Prote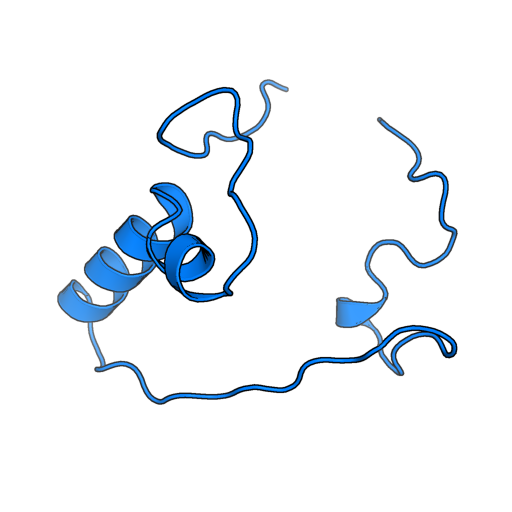in AF-A0A6F8YW21-F1 (afdb_monomer_lite)

Sequence (69 aa):
MALTTYPEAGATQRGPLPAGYRHLRYRTRVDIGPAAFTAAVEAVLSWRMHETMGVPVQADAPRATPASP

Foldseek 3Di:
DDDDPDPCVPQVVVDDDDPPDPDDDDDDDFDDDDVSVVVVQCCVQQVVVVVVVPDDDDDPDSGDDDDDD

InterPro domains:
  IPR018960 Domain of unknown function DUF1990 [PF09348] (5-66)

Secondary structure (DSSP, 8-state):
----SSTTTTHHHH-SPPTTS-----------SHHHHHHHHHHHHTSHHHHTTSS----SSSS--PPP-

Radius of gyration: 15.25 Å; chains: 1; bounding box: 28×30×36 Å

Structure (mmCIF, N/CA/C/O backbone):
data_AF-A0A6F8YW21-F1
#
_entry.id   AF-A0A6F8YW21-F1
#
loop_
_atom_site.group_PDB
_atom_site.id
_atom_site.type_symbol
_atom_site.label_atom_id
_atom_site.label_alt_id
_atom_site.label_comp_id
_atom_site.label_asym_id
_atom_site.label_entity_id
_atom_site.label_seq_id
_atom_site.pdbx_PDB_ins_code
_atom_site.Cartn_x
_atom_site.Cartn_y
_atom_site.Cartn_z
_atom_site.occupancy
_atom_site.B_iso_or_equiv
_atom_site.auth_seq_id
_atom_site.auth_comp_id
_atom_site.auth_asym_id
_atom_site.auth_atom_id
_atom_site.pdbx_PDB_model_num
ATOM 1 N N . MET A 1 1 ? 2.251 12.499 18.667 1.00 51.19 1 MET A N 1
ATOM 2 C CA . MET A 1 1 ? 2.347 11.031 18.494 1.00 51.19 1 MET A CA 1
ATOM 3 C C . MET A 1 1 ? 1.014 10.427 18.894 1.00 51.19 1 MET A C 1
ATOM 5 O O . MET A 1 1 ? 0.670 10.487 20.067 1.00 51.19 1 MET A O 1
ATOM 9 N N . ALA A 1 2 ? 0.225 9.941 17.936 1.00 54.81 2 ALA A N 1
ATOM 10 C CA . ALA A 1 2 ? -1.027 9.268 18.263 1.00 54.81 2 ALA A CA 1
ATOM 11 C C . ALA A 1 2 ? -0.696 7.869 18.795 1.00 54.81 2 ALA A C 1
ATOM 13 O O . ALA A 1 2 ? -0.184 7.026 18.059 1.00 54.81 2 ALA A O 1
ATOM 14 N N . LEU A 1 3 ? -0.937 7.649 20.087 1.00 67.69 3 LEU A N 1
ATOM 15 C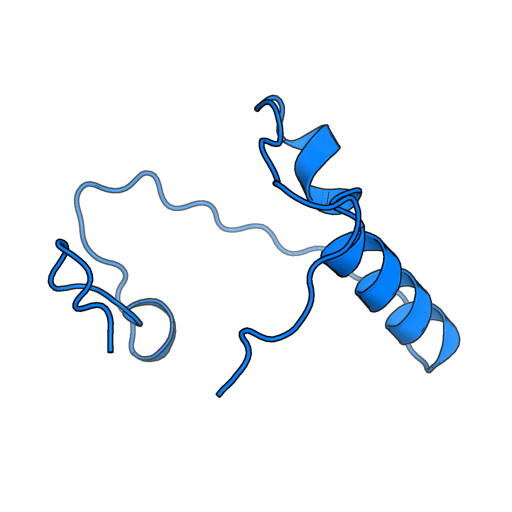 CA . LEU A 1 3 ? -0.960 6.307 20.649 1.00 67.69 3 LEU A CA 1
ATOM 16 C C . LEU A 1 3 ? -2.157 5.595 20.031 1.00 67.69 3 LEU A C 1
ATOM 18 O O . LEU A 1 3 ? -3.294 6.048 20.151 1.00 67.69 3 LEU A O 1
ATOM 22 N N . THR A 1 4 ? -1.898 4.506 19.324 1.00 72.19 4 THR A N 1
ATOM 23 C CA . THR A 1 4 ? -2.969 3.627 18.877 1.00 72.19 4 THR A CA 1
ATOM 24 C C . THR A 1 4 ? -3.720 3.126 20.105 1.00 72.19 4 THR A C 1
ATOM 26 O O . THR A 1 4 ? -3.109 2.742 21.099 1.00 72.19 4 THR A O 1
ATOM 29 N N . THR A 1 5 ? -5.049 3.093 20.046 1.00 79.44 5 THR A N 1
ATOM 30 C CA . THR A 1 5 ? -5.874 2.564 21.147 1.00 79.44 5 THR A CA 1
ATOM 31 C C . THR A 1 5 ? -5.705 1.047 21.331 1.00 79.44 5 THR A C 1
ATOM 33 O O . THR A 1 5 ? -6.177 0.487 22.313 1.00 79.44 5 THR A O 1
ATOM 36 N N . TYR A 1 6 ? -5.004 0.384 20.405 1.00 75.81 6 TYR A N 1
ATOM 37 C CA . TYR A 1 6 ? -4.695 -1.042 20.440 1.00 75.81 6 TYR A CA 1
ATOM 38 C C . TYR A 1 6 ? -3.210 -1.262 20.774 1.00 75.81 6 TYR A C 1
ATOM 40 O O . TYR A 1 6 ? -2.356 -0.618 20.145 1.00 75.81 6 TYR A O 1
ATOM 48 N N . PRO A 1 7 ? -2.887 -2.144 21.740 1.00 79.25 7 PRO A N 1
ATOM 49 C CA . PRO A 1 7 ? -1.516 -2.372 22.200 1.00 79.25 7 PRO A CA 1
ATOM 50 C C . PRO A 1 7 ? -0.620 -3.052 21.154 1.00 79.25 7 PRO A C 1
ATOM 52 O O . PRO A 1 7 ? 0.604 -3.036 21.280 1.00 79.25 7 PRO A O 1
ATOM 55 N N . GLU A 1 8 ? -1.195 -3.623 20.099 1.00 83.62 8 GLU A N 1
ATOM 56 C CA . GLU A 1 8 ? -0.482 -4.438 19.116 1.00 83.62 8 GLU A CA 1
ATOM 57 C C . GLU A 1 8 ? 0.008 -3.656 17.887 1.00 83.62 8 GLU A C 1
ATOM 59 O O . GLU A 1 8 ? 0.341 -4.247 16.855 1.00 83.62 8 GLU A O 1
ATOM 64 N N . ALA A 1 9 ? 0.087 -2.325 17.965 1.00 84.88 9 ALA A N 1
ATOM 65 C CA . ALA A 1 9 ? 0.660 -1.526 16.886 1.00 84.88 9 ALA A CA 1
ATOM 66 C C . ALA A 1 9 ? 2.074 -2.001 16.510 1.00 84.88 9 ALA A C 1
ATOM 68 O O . ALA A 1 9 ? 2.955 -2.198 17.351 1.00 84.88 9 ALA A O 1
ATOM 69 N N . GLY A 1 10 ? 2.282 -2.216 15.209 1.00 83.75 10 GLY A N 1
ATOM 70 C CA . GLY A 1 10 ? 3.527 -2.767 14.674 1.00 83.75 10 GLY A CA 1
ATOM 71 C C . GLY A 1 10 ? 3.706 -4.280 14.867 1.00 83.75 10 GLY A C 1
ATOM 72 O O . GLY A 1 10 ? 4.783 -4.795 14.570 1.00 83.75 10 GLY A O 1
ATOM 73 N N . ALA A 1 11 ? 2.693 -5.031 15.318 1.00 86.88 11 ALA A N 1
ATOM 74 C CA . ALA A 1 11 ? 2.818 -6.480 15.536 1.00 86.88 11 ALA A CA 1
ATOM 75 C C . ALA A 1 11 ? 3.187 -7.283 14.272 1.00 86.88 11 ALA A C 1
ATOM 77 O O . ALA A 1 11 ? 3.764 -8.367 14.373 1.00 86.88 11 ALA A O 1
ATOM 78 N N . THR A 1 12 ? 2.948 -6.741 13.074 1.00 84.81 12 THR A N 1
ATOM 79 C CA . THR A 1 12 ? 3.399 -7.342 11.807 1.00 84.81 12 THR A CA 1
ATOM 80 C C . THR A 1 12 ? 4.923 -7.395 11.663 1.00 84.81 12 THR A C 1
ATOM 82 O O . THR A 1 12 ? 5.416 -8.260 10.945 1.00 84.81 12 THR A O 1
ATOM 85 N N . GLN A 1 13 ? 5.674 -6.523 12.349 1.00 87.19 13 GLN A N 1
ATOM 86 C CA . GLN A 1 13 ? 7.141 -6.473 12.278 1.00 87.19 13 GLN A CA 1
ATOM 87 C C . GLN A 1 13 ? 7.808 -7.600 13.073 1.00 87.19 13 GLN A C 1
ATOM 89 O O . GLN A 1 13 ? 8.862 -8.095 12.683 1.00 87.19 13 GLN A O 1
ATOM 94 N N . ARG A 1 14 ? 7.222 -7.964 14.216 1.00 81.94 14 ARG A N 1
ATOM 95 C CA . ARG A 1 14 ? 7.843 -8.875 15.188 1.00 81.94 14 ARG A CA 1
ATOM 96 C C . ARG A 1 14 ? 7.251 -10.282 15.142 1.00 81.94 14 ARG A C 1
ATOM 98 O O . ARG A 1 14 ? 7.922 -11.226 15.546 1.00 81.94 14 ARG A O 1
ATOM 105 N N . GLY A 1 15 ? 6.026 -10.422 14.622 1.00 80.44 15 GLY A N 1
ATOM 106 C CA . GLY A 1 15 ? 5.245 -11.655 14.727 1.00 80.44 15 GLY A CA 1
ATOM 107 C C . GLY A 1 15 ? 5.087 -12.123 16.186 1.00 80.44 15 GLY A C 1
ATOM 108 O O . GLY A 1 15 ? 5.501 -11.420 17.109 1.00 80.44 15 GLY A O 1
ATOM 109 N N . PRO A 1 16 ? 4.511 -13.320 16.410 1.00 87.81 16 PRO A N 1
ATOM 110 C CA . PRO A 1 16 ? 3.307 -13.813 15.732 1.00 87.81 16 PRO A CA 1
ATOM 111 C C . PRO A 1 16 ? 2.176 -12.769 15.765 1.00 87.81 16 PRO A C 1
ATOM 113 O O . PRO A 1 16 ? 2.164 -11.872 16.602 1.00 87.81 16 PRO A O 1
ATOM 116 N N . LEU A 1 17 ? 1.237 -12.851 14.818 1.00 89.69 17 LEU A N 1
ATOM 117 C CA . LEU A 1 17 ? 0.151 -11.871 14.766 1.00 89.69 17 LEU A CA 1
ATOM 118 C C . LEU A 1 17 ? -0.809 -12.069 15.956 1.00 89.69 17 LEU A C 1
ATOM 120 O O . LEU A 1 17 ? -1.044 -13.218 16.340 1.00 89.69 17 LEU A O 1
ATOM 124 N N . PRO A 1 18 ? -1.360 -10.983 16.527 1.00 89.06 18 PRO A N 1
ATOM 125 C CA . PRO A 1 18 ? -2.251 -11.071 17.678 1.00 89.06 18 PRO A CA 1
ATOM 126 C C . PRO A 1 18 ? -3.491 -11.907 17.371 1.00 89.06 18 PRO A C 1
ATOM 128 O O . PRO A 1 18 ? -4.084 -11.769 16.303 1.00 89.06 18 PRO A O 1
ATOM 131 N N . ALA A 1 19 ? -3.907 -12.747 18.315 1.00 87.38 19 ALA A N 1
ATOM 132 C CA . ALA A 1 19 ? -5.138 -13.517 18.183 1.00 87.38 19 ALA A CA 1
ATOM 133 C C . ALA A 1 19 ? -6.381 -12.603 18.145 1.00 87.38 19 ALA A C 1
ATOM 135 O O . ALA A 1 19 ? -6.328 -11.436 18.518 1.00 87.38 19 ALA A O 1
ATOM 136 N N . GLY A 1 20 ? -7.515 -13.142 17.690 1.00 88.75 20 GLY A N 1
ATOM 137 C CA . GLY A 1 20 ? -8.786 -12.406 17.616 1.00 88.75 20 GLY A CA 1
ATOM 138 C C . GLY A 1 20 ? -8.992 -11.596 16.331 1.00 88.75 20 GLY A C 1
ATOM 139 O O . GLY A 1 20 ? -10.109 -11.163 16.065 1.00 88.75 20 GLY A O 1
ATOM 140 N N . TYR A 1 21 ? -7.967 -11.459 15.483 1.00 86.31 21 TYR A N 1
ATOM 141 C CA . TYR A 1 21 ? -8.090 -10.840 14.162 1.00 86.31 21 TYR A CA 1
ATOM 142 C C . TYR A 1 21 ? -8.261 -11.884 13.054 1.00 86.31 21 TYR A C 1
ATOM 144 O O . TYR A 1 21 ? -7.632 -12.944 13.053 1.00 86.31 21 TYR A O 1
ATOM 152 N N . ARG A 1 22 ? -9.052 -11.550 12.027 1.00 87.69 22 ARG A N 1
ATOM 153 C CA . ARG A 1 22 ? -9.087 -12.316 10.775 1.00 87.69 22 ARG A CA 1
ATOM 154 C C . ARG A 1 22 ? -7.845 -11.988 9.944 1.00 87.69 22 ARG A C 1
ATOM 156 O O . ARG A 1 22 ? -7.850 -11.056 9.145 1.00 87.69 22 ARG A O 1
ATOM 163 N N . HIS A 1 23 ? -6.768 -12.740 10.139 1.00 87.38 23 HIS A N 1
ATOM 164 C CA . HIS A 1 23 ? -5.530 -12.521 9.393 1.00 87.38 23 HIS A CA 1
ATOM 165 C C . HIS A 1 23 ? -5.695 -12.846 7.905 1.00 87.38 23 HIS A C 1
ATOM 167 O O . HIS A 1 23 ? -6.018 -13.975 7.538 1.00 87.38 23 HIS A O 1
ATOM 173 N N . LEU A 1 24 ? -5.396 -11.873 7.044 1.00 84.56 24 LEU A N 1
ATOM 174 C CA . LEU A 1 24 ? -5.271 -12.079 5.606 1.00 84.56 24 LEU A CA 1
ATOM 175 C C . LEU A 1 24 ? -3.801 -12.320 5.246 1.00 84.56 24 LEU A C 1
ATOM 177 O O . LEU A 1 24 ? -2.933 -11.508 5.562 1.00 84.56 24 LEU A O 1
ATOM 181 N N . ARG A 1 25 ? -3.520 -13.433 4.564 1.00 85.88 25 ARG A N 1
ATOM 182 C CA . ARG A 1 25 ? -2.205 -13.727 3.981 1.00 85.88 25 ARG A CA 1
ATOM 183 C C . ARG A 1 25 ? -2.375 -13.950 2.488 1.00 85.88 25 ARG A C 1
ATOM 185 O O . ARG A 1 25 ? -2.884 -14.985 2.075 1.00 85.88 25 ARG A O 1
ATOM 192 N N . TYR A 1 26 ? -1.935 -12.986 1.693 1.00 85.75 26 TYR A N 1
ATOM 193 C CA . TYR A 1 26 ? -1.953 -13.077 0.240 1.00 85.75 26 TYR A CA 1
ATOM 194 C C . TYR A 1 26 ? -0.584 -12.691 -0.311 1.00 85.75 26 TYR A C 1
ATOM 196 O O . TYR A 1 26 ? 0.050 -11.754 0.175 1.00 85.75 26 TYR A O 1
ATOM 204 N N . ARG A 1 27 ? -0.108 -13.440 -1.305 1.00 88.88 27 ARG A N 1
ATOM 205 C CA . ARG A 1 27 ? 1.138 -13.154 -2.016 1.00 88.88 27 ARG A CA 1
ATOM 206 C C . ARG A 1 27 ? 0.881 -13.354 -3.497 1.00 88.88 27 ARG A C 1
ATOM 208 O O . ARG A 1 27 ? 0.435 -14.420 -3.903 1.00 88.88 27 ARG A O 1
ATOM 215 N N . THR A 1 28 ? 1.210 -12.344 -4.283 1.00 88.00 28 THR A N 1
ATOM 216 C CA . THR A 1 28 ? 1.217 -12.422 -5.741 1.00 88.00 28 THR A CA 1
ATOM 217 C C . THR A 1 28 ? 2.584 -11.998 -6.245 1.00 88.00 28 THR A C 1
ATOM 219 O O . THR A 1 28 ? 3.256 -11.183 -5.609 1.00 88.00 28 THR A O 1
ATOM 222 N N . ARG A 1 29 ? 3.015 -12.565 -7.371 1.00 90.25 29 ARG A N 1
ATOM 223 C CA . ARG A 1 29 ? 4.208 -12.074 -8.057 1.00 90.25 29 ARG A CA 1
ATOM 224 C C . ARG A 1 29 ? 3.840 -10.799 -8.806 1.00 90.25 29 ARG A C 1
ATOM 226 O O . ARG A 1 29 ? 2.819 -10.753 -9.485 1.00 90.25 29 ARG A O 1
ATOM 233 N N . VAL A 1 30 ? 4.682 -9.790 -8.651 1.00 87.81 30 VAL A N 1
ATOM 234 C CA . VAL A 1 30 ? 4.710 -8.599 -9.497 1.00 87.81 30 VAL A CA 1
ATOM 235 C C . VAL A 1 30 ? 5.951 -8.734 -10.372 1.00 87.81 30 VAL A C 1
ATOM 237 O O . VAL A 1 30 ? 6.909 -9.406 -9.978 1.00 87.81 30 VAL A O 1
ATOM 240 N N . ASP A 1 31 ? 5.904 -8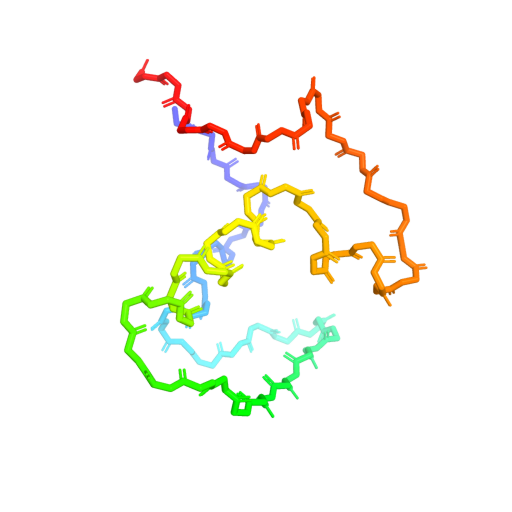.162 -11.568 1.00 93.69 31 ASP A N 1
ATOM 241 C CA . ASP A 1 31 ? 7.050 -8.147 -12.471 1.00 93.69 31 ASP A CA 1
ATOM 242 C C . ASP A 1 31 ? 8.270 -7.453 -11.827 1.00 93.69 31 ASP A C 1
ATOM 244 O O . ASP A 1 31 ? 8.154 -6.750 -10.815 1.00 93.69 31 ASP A O 1
ATOM 248 N N . ILE A 1 32 ? 9.456 -7.681 -12.386 1.00 94.00 32 ILE A N 1
ATOM 249 C CA . ILE A 1 32 ? 10.725 -7.194 -11.845 1.00 94.00 32 ILE A CA 1
ATOM 250 C C . ILE A 1 32 ? 11.170 -5.950 -12.614 1.00 94.00 32 ILE A C 1
ATOM 252 O O . ILE A 1 32 ? 11.161 -5.908 -13.839 1.00 94.00 32 ILE A O 1
ATOM 256 N N . GLY A 1 33 ? 11.643 -4.949 -11.875 1.00 95.69 33 GLY A N 1
ATOM 257 C CA . GLY A 1 33 ? 12.329 -3.789 -12.432 1.00 95.69 33 GLY A CA 1
ATOM 258 C C . GLY A 1 33 ? 11.622 -2.461 -12.160 1.00 95.69 33 GLY A C 1
ATOM 259 O O . GLY A 1 33 ? 10.561 -2.426 -11.530 1.00 95.69 33 GLY A O 1
ATOM 260 N N . PRO A 1 34 ? 12.216 -1.347 -12.621 1.00 96.62 34 PRO A N 1
ATOM 261 C CA . PRO A 1 34 ? 11.761 -0.006 -12.261 1.00 96.62 34 PRO A CA 1
ATOM 262 C C . PRO A 1 34 ? 10.313 0.277 -12.667 1.00 96.62 34 PRO A C 1
ATOM 264 O O . PRO A 1 34 ? 9.558 0.817 -11.870 1.00 96.62 34 PRO A O 1
ATOM 267 N N . ALA A 1 35 ? 9.896 -0.144 -13.865 1.00 96.00 35 ALA A N 1
ATOM 268 C CA . ALA A 1 35 ? 8.533 0.084 -14.349 1.00 96.00 35 ALA A CA 1
ATOM 269 C C . ALA A 1 35 ? 7.483 -0.632 -13.485 1.00 96.00 35 ALA A C 1
ATOM 271 O O . ALA A 1 35 ? 6.468 -0.041 -13.117 1.00 96.00 35 ALA A O 1
ATOM 272 N N . ALA A 1 36 ? 7.756 -1.885 -13.112 1.00 95.69 36 ALA A N 1
ATOM 273 C CA . ALA A 1 36 ? 6.885 -2.662 -12.241 1.00 95.69 36 ALA A CA 1
ATOM 274 C C . ALA A 1 36 ? 6.807 -2.056 -10.832 1.00 95.69 36 ALA A C 1
ATOM 276 O O . ALA A 1 36 ? 5.724 -1.962 -10.253 1.00 95.69 36 ALA A O 1
ATOM 277 N N . PHE A 1 37 ? 7.939 -1.574 -10.308 1.00 94.00 37 PHE A N 1
ATOM 278 C CA . PHE A 1 37 ? 7.981 -0.861 -9.035 1.00 94.00 37 PHE A CA 1
ATOM 279 C C . PHE A 1 37 ? 7.162 0.435 -9.080 1.00 94.00 37 PHE A C 1
ATOM 281 O O . PHE A 1 37 ? 6.316 0.648 -8.213 1.00 94.00 37 PHE A O 1
ATOM 288 N N . THR A 1 38 ? 7.343 1.270 -10.106 1.00 95.75 38 THR A N 1
ATOM 289 C CA . THR A 1 38 ? 6.570 2.508 -10.284 1.00 95.75 38 THR A CA 1
ATOM 290 C C . THR A 1 38 ? 5.073 2.221 -10.384 1.00 95.75 38 THR A C 1
ATOM 292 O O . THR A 1 38 ? 4.282 2.885 -9.718 1.00 95.75 38 THR A O 1
ATOM 295 N N . ALA A 1 39 ? 4.672 1.198 -11.142 1.00 94.50 39 ALA A N 1
ATOM 296 C CA . ALA A 1 39 ? 3.271 0.797 -11.239 1.00 94.50 39 ALA A CA 1
ATOM 297 C C . ALA A 1 39 ? 2.696 0.343 -9.885 1.00 94.50 39 ALA A C 1
ATOM 299 O O . ALA A 1 39 ? 1.566 0.697 -9.543 1.00 94.50 39 ALA A O 1
ATOM 300 N N . ALA A 1 40 ? 3.471 -0.406 -9.094 1.00 93.38 40 ALA A N 1
ATOM 301 C CA . ALA A 1 40 ? 3.064 -0.830 -7.757 1.00 93.38 40 ALA A CA 1
ATOM 302 C C . ALA A 1 40 ? 2.918 0.359 -6.794 1.00 93.38 40 ALA A C 1
ATOM 304 O O . ALA A 1 40 ? 1.923 0.440 -6.074 1.00 93.38 40 ALA A O 1
ATOM 305 N N . VAL A 1 41 ? 3.868 1.300 -6.811 1.00 93.69 41 VAL A N 1
ATOM 306 C CA . VAL A 1 41 ? 3.803 2.538 -6.017 1.00 93.69 41 VAL A CA 1
ATOM 307 C C . VAL A 1 41 ? 2.544 3.326 -6.359 1.00 93.69 41 VAL A C 1
ATOM 309 O O . VAL A 1 41 ? 1.794 3.689 -5.455 1.00 93.69 41 VAL A O 1
ATOM 312 N N . GLU A 1 42 ? 2.266 3.532 -7.646 1.00 95.19 42 GLU A N 1
ATOM 313 C CA . GLU A 1 42 ? 1.061 4.238 -8.079 1.00 95.19 42 GLU A CA 1
ATOM 314 C C . GLU A 1 42 ? -0.213 3.531 -7.616 1.00 95.19 42 GLU A C 1
ATOM 316 O O . GLU A 1 42 ? -1.100 4.172 -7.056 1.00 95.19 42 GLU A O 1
ATOM 321 N N . ALA A 1 43 ? -0.297 2.207 -7.764 1.00 93.25 43 ALA A N 1
ATOM 322 C CA . ALA A 1 43 ? -1.468 1.443 -7.339 1.00 93.25 43 ALA A CA 1
ATOM 323 C C . ALA A 1 43 ? -1.714 1.486 -5.818 1.00 93.25 43 ALA A C 1
ATOM 325 O O . ALA A 1 43 ? -2.868 1.437 -5.383 1.00 93.25 43 ALA A O 1
ATOM 326 N N . VAL A 1 44 ? -0.651 1.572 -5.012 1.00 92.12 44 VAL A N 1
ATOM 327 C CA . VAL A 1 44 ? -0.748 1.711 -3.551 1.00 92.12 44 VAL A CA 1
ATOM 328 C C . VAL A 1 44 ? -1.150 3.131 -3.170 1.00 92.12 44 VAL A C 1
ATOM 330 O O . VAL A 1 44 ? -2.110 3.309 -2.422 1.00 92.12 44 VAL A O 1
ATOM 333 N N . LEU A 1 45 ? -0.444 4.138 -3.691 1.00 94.88 45 LEU A N 1
ATOM 334 C CA . LEU A 1 45 ? -0.638 5.531 -3.289 1.00 94.88 45 LEU A CA 1
ATOM 335 C C . LEU A 1 45 ? -1.964 6.112 -3.782 1.00 94.88 45 LEU A C 1
ATOM 337 O O . LEU A 1 45 ? -2.466 7.023 -3.137 1.00 94.88 45 LEU A O 1
ATOM 341 N N . SER A 1 46 ? -2.524 5.599 -4.881 1.00 94.12 46 SER A N 1
ATOM 342 C CA . SER A 1 46 ? -3.821 6.019 -5.444 1.00 94.12 46 SER A CA 1
ATOM 343 C C . SER A 1 46 ? -5.008 5.152 -5.014 1.00 94.12 46 SER A C 1
ATOM 345 O O . SER A 1 46 ? -6.071 5.221 -5.620 1.00 94.12 46 SER A O 1
ATOM 347 N N . TRP A 1 47 ? -4.834 4.289 -4.010 1.00 92.62 47 TRP A N 1
ATOM 348 C CA . TRP A 1 47 ? -5.874 3.387 -3.494 1.00 92.62 47 TRP A CA 1
ATOM 349 C C . TRP A 1 47 ? -6.364 2.286 -4.444 1.00 92.62 47 TRP A C 1
ATOM 351 O O . TRP A 1 47 ? -7.095 1.407 -3.994 1.00 92.62 47 TRP A O 1
ATOM 361 N N . ARG A 1 48 ? -5.913 2.238 -5.702 1.00 90.75 48 ARG A N 1
ATOM 362 C CA . ARG A 1 48 ? -6.353 1.259 -6.715 1.00 90.75 48 ARG A CA 1
ATOM 363 C C . ARG A 1 48 ? -6.277 -0.202 -6.255 1.00 90.75 48 ARG A C 1
ATOM 365 O O . ARG A 1 48 ? -7.137 -1.009 -6.598 1.00 90.75 48 ARG A O 1
ATOM 372 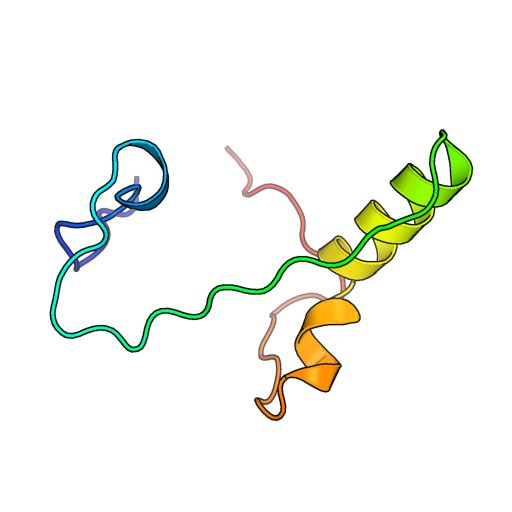N N . MET A 1 49 ? -5.261 -0.572 -5.472 1.00 85.31 49 MET A N 1
ATOM 373 C CA . MET A 1 49 ? -5.180 -1.922 -4.890 1.00 85.31 49 MET A CA 1
ATOM 374 C C . MET A 1 49 ? -6.348 -2.213 -3.927 1.00 85.31 49 MET A C 1
ATOM 376 O O . MET A 1 49 ? -6.867 -3.328 -3.899 1.00 85.31 49 MET A O 1
ATOM 380 N N . HIS A 1 50 ? -6.763 -1.216 -3.149 1.00 85.81 50 HIS A N 1
ATOM 381 C CA . HIS A 1 50 ? -7.766 -1.326 -2.091 1.00 85.81 50 HIS A CA 1
ATOM 382 C C . HIS A 1 50 ? -9.197 -1.368 -2.634 1.00 85.81 50 HIS A C 1
ATOM 384 O O . HIS A 1 50 ? -10.033 -2.071 -2.074 1.00 85.81 50 HIS A O 1
ATOM 390 N N . GLU A 1 51 ? -9.475 -0.697 -3.756 1.00 84.56 51 GLU A N 1
ATOM 391 C CA . GLU A 1 51 ? -10.811 -0.654 -4.379 1.00 84.56 51 GLU A CA 1
ATOM 392 C C . GLU A 1 51 ? -11.363 -2.048 -4.721 1.00 84.56 51 GLU A C 1
ATOM 394 O O . GLU A 1 51 ? -12.569 -2.283 -4.687 1.00 84.56 51 GLU A O 1
ATOM 399 N N . THR A 1 52 ? -10.482 -3.012 -4.994 1.00 80.38 52 THR A N 1
ATOM 400 C CA . THR A 1 52 ? -10.872 -4.395 -5.315 1.00 80.38 52 THR A CA 1
ATOM 401 C C . THR A 1 52 ? -11.185 -5.259 -4.088 1.00 80.38 52 THR A C 1
ATOM 403 O O . THR A 1 52 ? -11.628 -6.396 -4.238 1.00 80.38 52 THR A O 1
ATOM 406 N N . MET A 1 53 ? -10.990 -4.745 -2.868 1.00 81.62 53 MET A N 1
ATOM 407 C CA . MET A 1 53 ? -11.154 -5.514 -1.625 1.00 81.62 53 MET A CA 1
ATOM 408 C C . MET A 1 53 ? -12.617 -5.669 -1.178 1.00 81.62 53 MET A C 1
ATOM 410 O O . MET A 1 53 ? -1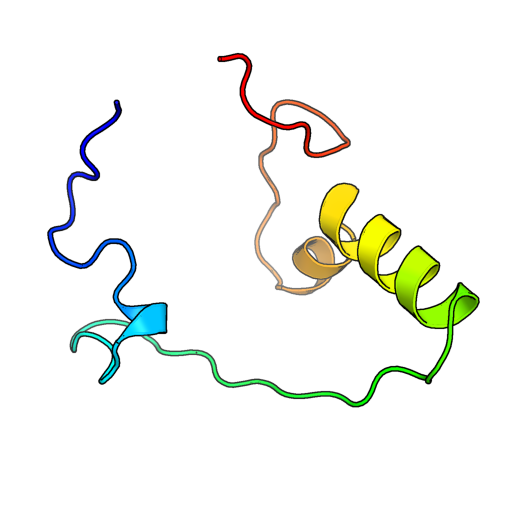2.877 -6.315 -0.164 1.00 81.62 53 MET A O 1
ATOM 414 N N . GLY A 1 54 ? -13.575 -5.091 -1.913 1.00 79.44 54 GLY A N 1
ATOM 415 C CA . GLY A 1 54 ? -15.002 -5.156 -1.577 1.00 79.44 54 GLY A CA 1
ATOM 416 C C . GLY A 1 54 ? -15.393 -4.305 -0.364 1.00 79.44 54 GLY A C 1
ATOM 417 O O . GLY A 1 54 ? -16.463 -4.505 0.205 1.00 79.44 54 GLY A O 1
ATOM 418 N N . VAL A 1 55 ? -14.531 -3.366 0.035 1.00 82.19 55 VAL A N 1
ATOM 419 C CA . VAL A 1 55 ? -14.765 -2.402 1.118 1.00 82.19 55 VAL A CA 1
ATOM 420 C C . VAL A 1 55 ? -14.594 -0.995 0.541 1.00 82.19 55 VAL A C 1
ATOM 422 O O . VAL A 1 55 ? -13.624 -0.771 -0.187 1.00 82.19 55 VAL A O 1
ATOM 425 N N . PRO A 1 56 ? -15.503 -0.044 0.828 1.00 84.38 56 PRO A N 1
ATOM 426 C CA . PRO A 1 56 ? -15.350 1.325 0.358 1.00 84.38 56 PRO A CA 1
ATOM 427 C C . PRO A 1 56 ? -14.087 1.955 0.948 1.00 84.38 56 PRO A C 1
ATOM 429 O O . PRO A 1 56 ? -13.877 1.944 2.162 1.00 84.38 56 PRO A O 1
ATOM 432 N N . VAL A 1 57 ? -13.260 2.537 0.082 1.00 88.81 57 VAL A N 1
ATOM 433 C CA . VAL A 1 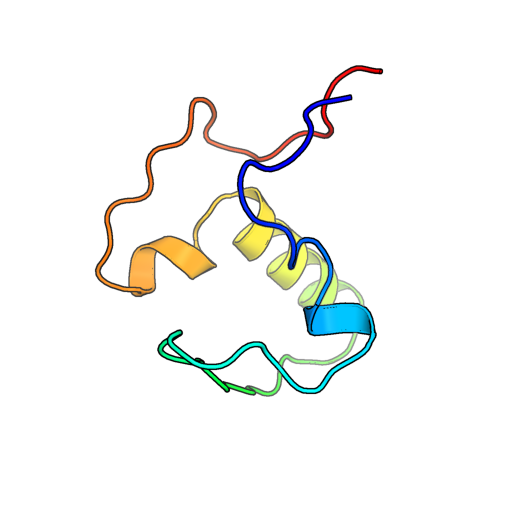57 ? -12.138 3.371 0.511 1.00 88.81 57 VAL A CA 1
ATOM 434 C C . VAL A 1 57 ? -12.703 4.722 0.944 1.00 88.81 57 VAL A C 1
ATOM 436 O O . VAL A 1 57 ? -13.410 5.382 0.184 1.00 88.81 57 VAL A O 1
ATOM 439 N N . GLN A 1 58 ? -12.427 5.122 2.182 1.00 90.25 58 GLN A N 1
ATOM 440 C CA . GLN A 1 58 ? -12.702 6.464 2.693 1.00 90.25 58 GLN A CA 1
ATOM 441 C C . GLN A 1 58 ? -11.353 7.130 2.948 1.00 90.25 58 GLN A C 1
ATOM 443 O O . GLN A 1 58 ? -10.608 6.698 3.826 1.00 90.25 58 GLN A O 1
ATOM 448 N N . ALA A 1 59 ? -11.019 8.124 2.130 1.00 89.88 59 ALA A N 1
ATOM 449 C CA . ALA A 1 59 ? -9.761 8.850 2.203 1.00 89.88 59 ALA A CA 1
ATOM 450 C C . ALA A 1 59 ? -10.008 10.333 1.922 1.00 89.88 59 ALA A C 1
ATOM 452 O O . ALA A 1 59 ? -10.758 10.677 1.010 1.00 89.88 59 ALA A O 1
ATOM 453 N N . ASP A 1 60 ? -9.329 11.199 2.669 1.00 91.06 60 ASP A N 1
ATOM 454 C CA . ASP A 1 60 ? -9.466 12.656 2.539 1.00 91.06 60 ASP A CA 1
ATOM 455 C C . ASP A 1 60 ? -8.779 13.205 1.275 1.00 91.06 60 ASP A C 1
ATOM 457 O O . ASP A 1 60 ? -8.956 14.365 0.907 1.00 91.06 60 ASP A O 1
ATOM 461 N N . ALA A 1 61 ? -7.982 12.369 0.600 1.00 92.12 61 ALA A N 1
ATOM 462 C CA . ALA A 1 61 ? -7.266 12.710 -0.619 1.00 92.12 61 ALA A CA 1
ATOM 463 C C . ALA A 1 61 ? -7.183 11.510 -1.582 1.00 92.12 61 ALA A C 1
ATOM 465 O O . ALA A 1 61 ? -7.046 10.362 -1.146 1.00 92.12 61 ALA A O 1
ATOM 466 N N . PRO A 1 62 ? -7.164 11.757 -2.907 1.00 90.94 62 PRO A N 1
ATOM 467 C CA . PRO A 1 62 ? -7.030 10.703 -3.916 1.00 90.94 62 PRO A CA 1
ATOM 468 C C . PRO A 1 62 ? -5.636 10.059 -3.937 1.00 90.94 62 PRO A C 1
ATOM 470 O O . PRO A 1 62 ? -5.449 9.030 -4.580 1.00 90.94 62 PRO A O 1
ATOM 473 N N . ARG A 1 63 ? -4.653 10.662 -3.257 1.00 93.56 63 ARG A N 1
ATOM 474 C CA . ARG A 1 63 ? -3.298 10.134 -3.125 1.00 93.56 63 ARG A CA 1
ATOM 475 C C . ARG A 1 63 ? -2.824 10.218 -1.679 1.00 93.56 63 ARG A C 1
ATOM 477 O O . ARG A 1 63 ? -2.939 11.272 -1.060 1.00 93.56 63 ARG A O 1
ATOM 484 N N . ALA A 1 64 ? -2.232 9.138 -1.177 1.00 92.94 64 ALA A N 1
ATOM 485 C CA . ALA A 1 64 ? -1.556 9.134 0.113 1.00 92.94 64 ALA A CA 1
ATOM 486 C C . ALA A 1 64 ? -0.297 10.016 0.074 1.00 92.94 64 ALA A C 1
ATOM 488 O O . ALA A 1 64 ? 0.582 9.840 -0.774 1.00 92.94 64 ALA A O 1
ATOM 489 N N . THR A 1 65 ? -0.198 10.944 1.019 1.00 92.94 65 THR A N 1
ATOM 490 C CA . THR A 1 65 ? 0.997 11.756 1.264 1.00 92.94 65 THR A CA 1
ATOM 491 C C . THR A 1 65 ? 1.571 11.416 2.634 1.00 92.94 65 THR A C 1
ATOM 493 O O . THR A 1 65 ? 0.825 10.990 3.520 1.00 92.94 65 THR A O 1
ATOM 496 N N . PRO A 1 66 ? 2.881 11.611 2.854 1.00 87.25 66 PRO A N 1
ATOM 497 C CA . PRO A 1 66 ? 3.432 11.579 4.200 1.00 87.25 66 PRO A CA 1
ATOM 498 C C . PRO A 1 66 ? 2.649 12.529 5.108 1.00 87.25 66 PRO A C 1
ATOM 500 O O . PRO A 1 66 ? 2.251 13.614 4.674 1.00 87.25 66 PRO A O 1
ATOM 503 N N . ALA A 1 67 ? 2.442 12.130 6.361 1.00 74.44 67 ALA A N 1
ATOM 504 C CA . ALA A 1 67 ? 1.988 13.077 7.365 1.00 74.44 67 ALA A CA 1
ATOM 505 C C . ALA A 1 67 ? 3.026 14.205 7.465 1.00 74.44 67 ALA A C 1
ATOM 507 O O . ALA A 1 67 ? 4.232 13.938 7.456 1.00 74.44 67 ALA A O 1
ATOM 508 N N . SER A 1 68 ? 2.564 15.454 7.522 1.00 64.38 68 SER A N 1
ATOM 509 C CA . SER A 1 68 ? 3.434 16.572 7.882 1.00 64.38 68 SER A CA 1
ATOM 510 C C . SER A 1 68 ? 4.095 16.288 9.240 1.00 64.38 68 SER A C 1
ATOM 512 O O . SER A 1 68 ? 3.463 15.633 10.076 1.00 64.38 68 SER A O 1
ATOM 514 N N . PRO A 1 69 ? 5.359 16.707 9.432 1.00 59.06 69 PRO A N 1
ATOM 515 C CA . PRO A 1 69 ? 6.089 16.474 10.677 1.00 59.06 69 PRO A CA 1
ATOM 516 C C . PRO A 1 69 ? 5.373 17.046 11.905 1.00 59.06 69 PRO A C 1
ATOM 518 O O . PRO A 1 69 ? 4.653 18.061 11.757 1.00 59.06 69 PRO A O 1
#

pLDDT: mean 86.03, std 9.34, range [51.19, 96.62]

Organism: NCBI:txid624315